Protein AF-A0A520LMM9-F1 (afdb_monomer_lite)

Sequence (86 aa):
MRELSEEEFYWYQLKGLKVKTFYNGCEQILGIVDSIIETGSNDVLVVKGNKESIDTKERVISCANEFLVGVNLKDGFIEVDWDPEF

pLDDT: mean 78.17, std 13.71, range [36.75, 91.0]

Structure (mmCIF, N/CA/C/O backbone):
data_AF-A0A520LMM9-F1
#
_entry.id   AF-A0A520LMM9-F1
#
loop_
_atom_site.group_PDB
_atom_site.id
_atom_site.type_symbol
_atom_site.label_atom_id
_atom_site.label_alt_id
_ato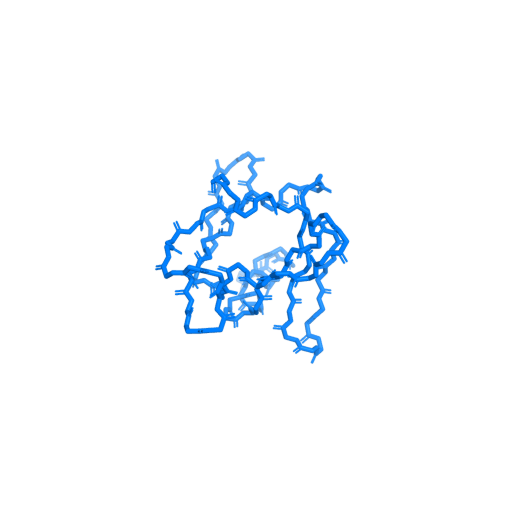m_site.label_comp_id
_atom_site.label_asym_id
_atom_site.label_entity_id
_atom_site.label_seq_id
_atom_site.pdbx_PDB_ins_code
_atom_site.Cartn_x
_atom_site.Cartn_y
_atom_site.Cartn_z
_atom_site.occupancy
_atom_site.B_iso_or_equiv
_atom_site.auth_seq_id
_atom_site.auth_comp_id
_atom_site.auth_asym_id
_atom_site.auth_atom_id
_atom_site.pdbx_PDB_model_num
ATOM 1 N N . MET A 1 1 ? 5.073 -21.222 -25.337 1.00 39.66 1 MET A N 1
ATOM 2 C CA . MET A 1 1 ? 4.352 -20.581 -24.219 1.00 39.66 1 MET A CA 1
ATOM 3 C C . MET A 1 1 ? 5.203 -19.403 -23.802 1.00 39.66 1 MET A C 1
ATOM 5 O O . MET A 1 1 ? 6.395 -19.615 -23.652 1.00 39.66 1 MET A O 1
ATOM 9 N N . ARG A 1 2 ? 4.664 -18.181 -23.732 1.00 38.16 2 ARG A N 1
ATOM 10 C CA . ARG A 1 2 ? 5.408 -17.071 -23.120 1.00 38.16 2 ARG A CA 1
ATOM 11 C C . ARG A 1 2 ? 5.367 -17.324 -21.621 1.00 38.16 2 ARG A C 1
ATOM 13 O O . ARG A 1 2 ? 4.294 -17.277 -21.030 1.00 38.16 2 ARG A O 1
ATOM 20 N N . GLU A 1 3 ? 6.504 -17.733 -21.083 1.00 38.41 3 GLU A N 1
ATOM 21 C CA . GLU A 1 3 ? 6.758 -17.766 -19.652 1.00 38.41 3 GLU A CA 1
ATOM 22 C C . GLU A 1 3 ? 6.692 -16.305 -19.209 1.00 38.41 3 GLU A C 1
ATOM 24 O O . GLU A 1 3 ? 7.536 -15.502 -19.594 1.00 38.41 3 GLU A O 1
ATOM 29 N N . LEU A 1 4 ? 5.590 -15.932 -18.555 1.00 36.75 4 LEU A N 1
ATOM 30 C CA . LEU A 1 4 ? 5.487 -14.655 -17.859 1.00 36.75 4 LEU A CA 1
ATOM 31 C C . LEU A 1 4 ? 6.663 -14.638 -16.885 1.00 36.75 4 LEU A C 1
ATOM 33 O O . LEU A 1 4 ? 6.742 -15.536 -16.041 1.00 36.75 4 LEU A O 1
ATOM 37 N N . SER A 1 5 ? 7.594 -13.696 -17.055 1.00 44.62 5 SER A N 1
ATOM 38 C CA . SER A 1 5 ? 8.678 -13.502 -16.095 1.00 44.62 5 SER A CA 1
ATOM 39 C C . SER A 1 5 ? 8.066 -13.438 -14.698 1.00 44.62 5 SER A C 1
ATOM 41 O O . SER A 1 5 ? 6.976 -12.893 -14.523 1.00 44.62 5 SER A O 1
ATOM 43 N N . GLU A 1 6 ? 8.736 -14.014 -13.704 1.00 45.94 6 GLU A N 1
ATOM 44 C CA . GLU A 1 6 ? 8.268 -14.093 -12.308 1.00 45.94 6 GLU A CA 1
ATOM 45 C C . GLU A 1 6 ? 7.825 -12.718 -11.746 1.00 45.94 6 GLU A C 1
ATOM 47 O O . GLU A 1 6 ? 6.984 -12.632 -10.853 1.00 45.94 6 GLU A O 1
ATOM 52 N N . GLU A 1 7 ? 8.328 -11.654 -12.370 1.00 46.91 7 GLU A N 1
ATOM 53 C CA . GLU A 1 7 ? 8.010 -10.232 -12.249 1.00 46.91 7 GLU A CA 1
ATOM 54 C C . GLU A 1 7 ? 6.540 -9.898 -12.612 1.00 46.91 7 GLU A C 1
ATOM 56 O O . GLU A 1 7 ? 5.810 -9.331 -11.798 1.00 46.91 7 GLU A O 1
ATOM 61 N N . GLU A 1 8 ? 6.056 -10.328 -13.788 1.00 49.09 8 GLU A N 1
ATOM 62 C CA . GLU A 1 8 ? 4.685 -10.065 -14.265 1.00 49.09 8 GLU A CA 1
ATOM 63 C C . GLU A 1 8 ? 3.629 -10.816 -13.437 1.00 49.09 8 GLU A C 1
ATOM 65 O O . GLU A 1 8 ? 2.511 -10.328 -13.228 1.00 49.09 8 GLU A O 1
ATOM 70 N N . PHE A 1 9 ? 3.972 -12.011 -12.941 1.00 50.66 9 PHE A N 1
ATOM 71 C CA . PHE A 1 9 ? 3.076 -12.797 -12.089 1.00 50.66 9 PHE A CA 1
ATOM 72 C C . PHE A 1 9 ? 2.855 -12.131 -10.729 1.00 50.66 9 PHE A C 1
ATOM 74 O O . PHE A 1 9 ? 1.749 -12.191 -10.186 1.00 50.66 9 PHE A O 1
ATOM 81 N N . TYR A 1 10 ? 3.879 -11.456 -10.206 1.00 63.84 10 TYR A N 1
ATOM 82 C CA . TYR A 1 10 ? 3.819 -10.760 -8.928 1.00 63.84 10 TYR A CA 1
ATOM 83 C C . TYR A 1 10 ? 2.812 -9.605 -8.974 1.00 63.84 10 TYR A C 1
ATOM 85 O O . TYR A 1 10 ? 1.937 -9.512 -8.115 1.00 63.84 10 TYR A O 1
ATOM 93 N N . TRP A 1 11 ? 2.840 -8.774 -10.020 1.00 71.88 11 TRP A N 1
ATOM 94 C CA . TRP A 1 11 ? 1.959 -7.605 -10.143 1.00 71.88 11 TRP A CA 1
ATOM 95 C C . TRP A 1 11 ? 0.474 -7.952 -10.183 1.00 71.88 11 TRP A C 1
ATOM 97 O O . TRP A 1 11 ? -0.348 -7.270 -9.567 1.00 71.88 11 TRP A O 1
ATOM 107 N N . TYR A 1 12 ? 0.110 -9.044 -10.855 1.00 71.00 12 TYR A N 1
ATOM 108 C CA . TYR A 1 12 ? -1.286 -9.474 -10.903 1.00 71.00 12 TYR A CA 1
ATOM 109 C C . TYR A 1 12 ? -1.813 -9.901 -9.528 1.00 71.00 12 TYR A C 1
ATOM 111 O O . TYR A 1 12 ? -2.994 -9.712 -9.244 1.00 71.00 12 TYR A O 1
ATOM 119 N N . GLN A 1 13 ? -0.943 -10.439 -8.666 1.00 77.00 13 GLN A N 1
ATOM 120 C CA . GLN A 1 13 ? -1.283 -10.783 -7.283 1.00 77.00 13 GLN A CA 1
ATOM 121 C C . GLN A 1 13 ? -1.347 -9.556 -6.369 1.00 77.00 13 GLN A C 1
ATOM 123 O O . GLN A 1 13 ? -2.048 -9.590 -5.361 1.00 77.00 13 GLN A O 1
ATOM 128 N N . LEU A 1 14 ? -0.642 -8.476 -6.723 1.00 78.88 14 LEU A N 1
ATOM 129 C CA . LEU A 1 14 ? -0.696 -7.201 -6.006 1.00 78.88 14 LEU A CA 1
ATOM 130 C C . LEU A 1 14 ? -1.975 -6.407 -6.295 1.00 78.88 14 LEU A C 1
ATOM 132 O O . LEU A 1 14 ? -2.388 -5.575 -5.486 1.00 78.88 14 LEU A O 1
ATOM 136 N N . LYS A 1 15 ? -2.622 -6.664 -7.433 1.00 84.25 15 LYS A N 1
ATOM 137 C CA . LYS A 1 15 ? -3.860 -5.994 -7.827 1.00 84.25 15 LYS A CA 1
ATOM 138 C C . LYS A 1 15 ? -4.992 -6.312 -6.844 1.00 84.25 15 LYS A C 1
ATOM 140 O O . LYS A 1 15 ? -5.323 -7.470 -6.608 1.00 84.25 15 LYS A O 1
ATOM 145 N N . GLY A 1 16 ? -5.617 -5.274 -6.295 1.00 85.81 16 GLY A N 1
ATOM 146 C CA . GLY A 1 16 ? -6.674 -5.388 -5.289 1.00 85.81 16 GLY A CA 1
ATOM 147 C C . GLY A 1 16 ? -6.180 -5.548 -3.848 1.00 85.81 16 GLY A C 1
ATOM 148 O O . GLY A 1 16 ? -7.015 -5.614 -2.946 1.00 85.81 16 GLY A O 1
ATOM 149 N N . LEU A 1 17 ? -4.863 -5.572 -3.605 1.00 88.94 17 LEU A N 1
ATOM 150 C CA . LEU A 1 17 ? -4.323 -5.559 -2.245 1.00 88.94 17 LEU A CA 1
ATOM 151 C C . LEU A 1 17 ? -4.501 -4.190 -1.592 1.00 88.94 17 LEU A C 1
ATOM 153 O O . LEU A 1 17 ? -4.459 -3.154 -2.259 1.00 88.94 17 LEU A O 1
ATOM 157 N N . LYS A 1 18 ? -4.665 -4.185 -0.269 1.00 90.44 18 LYS A N 1
ATOM 158 C CA . LYS A 1 18 ? -4.718 -2.951 0.521 1.00 90.44 18 LYS A CA 1
ATOM 159 C C . LYS A 1 18 ? -3.314 -2.383 0.678 1.00 90.44 18 LYS A C 1
ATOM 161 O O . LYS A 1 18 ? -2.424 -3.078 1.149 1.00 90.44 18 LYS A O 1
ATOM 166 N N . VAL A 1 19 ? -3.117 -1.122 0.325 1.00 89.88 19 VAL A N 1
ATOM 167 C CA . VAL A 1 19 ? -1.855 -0.419 0.549 1.00 89.88 19 VAL A CA 1
ATOM 168 C C . VAL A 1 19 ? -1.960 0.368 1.841 1.00 89.88 19 VAL A C 1
ATOM 170 O O . VAL A 1 19 ? -2.829 1.231 1.990 1.00 89.88 19 VAL A O 1
ATOM 173 N N . LYS A 1 20 ? -1.068 0.054 2.773 1.00 90.31 20 LYS A N 1
ATOM 174 C CA . LYS A 1 20 ? -0.955 0.698 4.073 1.00 90.31 20 LYS A CA 1
ATOM 175 C C . LYS A 1 20 ? 0.434 1.301 4.222 1.00 90.31 20 LYS A C 1
ATOM 177 O O . LYS A 1 20 ? 1.416 0.730 3.757 1.00 90.31 20 LYS A O 1
ATOM 182 N N . THR A 1 21 ? 0.493 2.454 4.863 1.00 89.62 21 THR A N 1
ATOM 183 C CA . THR A 1 21 ? 1.735 3.145 5.188 1.00 89.62 21 THR A CA 1
ATOM 184 C C . THR A 1 21 ? 1.884 3.294 6.684 1.00 89.62 21 THR A C 1
ATOM 186 O O . THR A 1 21 ? 0.894 3.510 7.385 1.00 89.62 21 THR A O 1
ATOM 189 N N . PHE A 1 22 ? 3.107 3.152 7.184 1.00 86.94 22 PHE A N 1
ATOM 190 C CA . PHE A 1 22 ? 3.410 3.398 8.586 1.00 86.94 22 PHE A CA 1
ATOM 191 C C . PHE A 1 22 ? 4.080 4.759 8.723 1.00 86.94 22 PHE A C 1
ATOM 193 O O . PHE A 1 22 ? 5.299 4.880 8.693 1.00 86.94 22 PHE A O 1
ATOM 200 N N . TYR A 1 23 ? 3.267 5.798 8.887 1.00 83.69 23 TYR A N 1
ATOM 201 C CA . TYR A 1 23 ? 3.759 7.167 8.970 1.00 83.69 23 TYR A CA 1
ATOM 202 C C . TYR A 1 23 ? 3.516 7.749 10.358 1.00 83.69 23 TYR A C 1
ATOM 204 O O . TYR A 1 23 ? 2.429 7.622 10.927 1.00 83.69 23 TYR A O 1
ATOM 212 N N . ASN A 1 24 ? 4.540 8.398 10.913 1.00 80.88 24 ASN A N 1
ATOM 213 C CA . ASN A 1 24 ? 4.489 9.076 12.211 1.00 80.88 24 ASN A CA 1
ATOM 214 C C . ASN A 1 24 ? 4.037 8.177 13.389 1.00 80.88 24 ASN A C 1
ATOM 216 O O . ASN A 1 24 ? 3.402 8.641 14.335 1.00 80.88 24 ASN A O 1
ATOM 220 N N . GLY A 1 25 ? 4.350 6.876 13.328 1.00 82.44 25 GLY A N 1
ATOM 221 C CA . GLY A 1 25 ? 3.974 5.900 14.358 1.00 82.44 25 GLY A CA 1
ATOM 222 C C . GLY A 1 25 ? 2.562 5.318 14.219 1.00 82.44 25 GLY A C 1
ATOM 223 O O . GLY A 1 25 ? 2.148 4.548 15.086 1.00 82.44 25 GLY A O 1
ATOM 224 N N . CYS A 1 26 ? 1.833 5.664 13.155 1.00 84.38 26 CYS A N 1
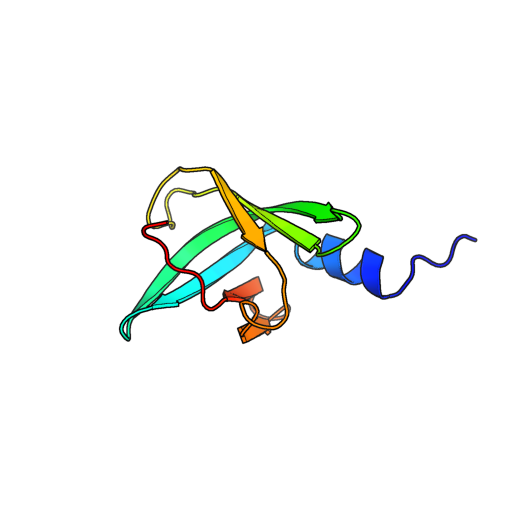ATOM 225 C CA . CYS A 1 26 ? 0.473 5.203 12.900 1.00 84.38 26 CYS A CA 1
ATOM 226 C C . CYS A 1 26 ? 0.381 4.483 11.550 1.00 84.38 26 CYS A C 1
ATOM 228 O O . CYS A 1 26 ? 0.855 4.982 10.529 1.00 84.38 26 CYS A O 1
ATOM 230 N N . GLU A 1 27 ? -0.296 3.335 11.536 1.00 87.62 27 GLU A N 1
ATOM 231 C CA . GLU A 1 27 ? -0.676 2.663 10.294 1.00 87.62 27 GLU A CA 1
ATOM 232 C C . GLU A 1 27 ? -1.854 3.407 9.649 1.00 87.62 27 GLU A C 1
ATOM 234 O O . GLU A 1 27 ? -2.890 3.625 10.279 1.00 87.62 27 GLU A O 1
ATOM 239 N N . GLN A 1 28 ? -1.691 3.807 8.392 1.00 88.00 28 GLN A N 1
ATOM 240 C CA . GLN A 1 28 ? -2.691 4.517 7.607 1.00 88.00 28 GLN A CA 1
ATOM 241 C C . GLN A 1 28 ? -2.947 3.771 6.303 1.00 88.00 28 GLN A C 1
ATOM 243 O O . GLN A 1 28 ? -2.019 3.408 5.586 1.00 88.00 28 GLN A O 1
ATOM 248 N N . ILE A 1 29 ? -4.216 3.558 5.965 1.00 88.81 29 ILE A N 1
ATOM 249 C CA . ILE A 1 29 ? -4.588 2.904 4.709 1.00 88.81 29 ILE A CA 1
ATOM 250 C C . ILE A 1 29 ? -4.658 3.968 3.616 1.00 88.81 29 ILE A C 1
ATOM 252 O O . ILE A 1 29 ? -5.486 4.879 3.665 1.00 88.81 29 ILE A O 1
ATOM 256 N N . LEU A 1 30 ? -3.797 3.838 2.611 1.00 87.69 30 LEU A N 1
ATOM 257 C CA . LEU A 1 30 ? -3.772 4.730 1.454 1.00 87.69 30 LEU A CA 1
ATOM 258 C C . LEU A 1 30 ? -4.881 4.389 0.460 1.00 87.69 30 LEU A C 1
ATOM 260 O O . LEU A 1 30 ? -5.436 5.286 -0.177 1.00 87.69 30 LEU A O 1
ATOM 264 N N . GLY A 1 31 ? -5.189 3.099 0.318 1.00 91.00 31 GLY A N 1
ATOM 265 C CA . GLY A 1 31 ? -6.136 2.618 -0.678 1.00 91.00 31 GLY A CA 1
ATOM 266 C C . GLY A 1 31 ? -5.988 1.150 -1.004 1.00 91.00 31 GLY A C 1
ATOM 267 O O . GLY A 1 31 ? -5.385 0.375 -0.266 1.00 91.00 31 GLY A O 1
ATOM 268 N N . ILE A 1 32 ? -6.555 0.781 -2.143 1.00 90.50 32 ILE A N 1
ATOM 269 C CA . ILE A 1 32 ? -6.353 -0.518 -2.777 1.00 90.50 32 ILE A CA 1
ATOM 270 C C . ILE A 1 32 ? -5.579 -0.333 -4.076 1.00 90.50 32 ILE A C 1
ATOM 272 O O . ILE A 1 32 ? -5.771 0.668 -4.765 1.00 90.50 32 ILE A O 1
ATOM 276 N N . VAL A 1 33 ? -4.722 -1.287 -4.427 1.00 90.00 33 VAL A N 1
ATOM 277 C CA . VAL A 1 33 ? -4.046 -1.281 -5.728 1.00 90.00 33 VAL A CA 1
ATOM 278 C C . VAL A 1 33 ? -5.095 -1.466 -6.820 1.00 90.00 33 VAL A C 1
ATOM 280 O O . VAL A 1 33 ? -5.703 -2.530 -6.936 1.00 90.00 33 VAL A O 1
ATOM 283 N N . ASP A 1 34 ? -5.307 -0.430 -7.619 1.00 89.00 34 ASP A N 1
ATOM 284 C CA . ASP A 1 34 ? -6.169 -0.478 -8.793 1.00 89.00 34 ASP A CA 1
ATOM 285 C C . ASP A 1 34 ? -5.436 -1.141 -9.959 1.00 89.00 34 ASP A C 1
ATOM 287 O O . ASP A 1 34 ? -5.934 -2.109 -10.529 1.00 89.00 34 ASP A O 1
ATOM 291 N N . SER A 1 35 ? -4.238 -0.647 -10.283 1.00 85.06 35 SER A N 1
ATOM 292 C CA . SER A 1 35 ? -3.440 -1.078 -11.433 1.00 85.06 35 SER A CA 1
ATOM 293 C C . SER A 1 35 ? -1.952 -0.805 -11.190 1.00 85.06 35 SER A C 1
ATOM 295 O O . SER A 1 35 ? -1.604 0.033 -10.367 1.00 85.06 35 SER A O 1
ATOM 297 N N . ILE A 1 36 ? -1.064 -1.497 -11.903 1.00 84.19 36 ILE A N 1
ATOM 298 C CA . ILE A 1 36 ? 0.387 -1.257 -11.864 1.00 84.19 36 ILE A CA 1
ATOM 299 C C . ILE A 1 36 ? 0.822 -0.809 -13.252 1.00 84.19 36 ILE A C 1
ATOM 301 O O . ILE A 1 36 ? 0.355 -1.357 -14.252 1.00 84.19 36 ILE A O 1
ATOM 305 N N . ILE A 1 37 ? 1.666 0.214 -13.307 1.00 82.62 37 ILE A N 1
ATOM 306 C CA . ILE A 1 37 ? 2.206 0.769 -14.542 1.00 82.62 37 ILE A CA 1
ATOM 307 C C . ILE A 1 37 ? 3.725 0.646 -14.472 1.00 82.62 37 ILE A C 1
ATOM 309 O O . ILE A 1 37 ? 4.369 1.263 -13.629 1.00 82.62 37 ILE A O 1
ATOM 313 N N . GLU A 1 38 ? 4.304 -0.119 -15.385 1.00 79.44 38 GLU A N 1
ATOM 314 C CA . GLU A 1 38 ? 5.751 -0.178 -15.557 1.00 79.44 38 GLU A CA 1
ATOM 315 C C . GLU A 1 38 ? 6.192 1.055 -16.362 1.00 79.44 38 GLU A C 1
ATOM 317 O O . GLU A 1 38 ? 5.807 1.229 -17.521 1.00 79.44 38 GLU A O 1
ATOM 322 N N . THR A 1 39 ? 6.970 1.958 -15.755 1.00 73.75 39 THR A N 1
ATOM 323 C CA . THR A 1 39 ? 7.433 3.180 -16.447 1.00 73.75 39 THR A CA 1
ATOM 324 C C . THR A 1 39 ? 8.784 3.003 -17.150 1.00 73.75 39 T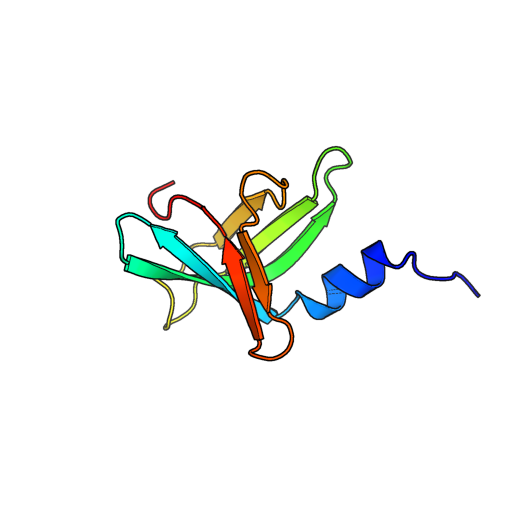HR A C 1
ATOM 326 O O . THR A 1 39 ? 9.398 3.979 -17.576 1.00 73.75 39 THR A O 1
ATOM 329 N N . GLY A 1 40 ? 9.281 1.767 -17.277 1.00 59.53 40 GLY A N 1
ATOM 330 C CA . GLY A 1 40 ? 10.583 1.443 -17.876 1.00 59.53 40 GLY A CA 1
ATOM 331 C C . GLY A 1 40 ? 11.802 1.876 -17.046 1.00 59.53 40 GLY A C 1
ATOM 332 O O . GLY A 1 40 ? 12.934 1.601 -17.431 1.00 59.53 40 GLY A O 1
ATOM 333 N N . SER A 1 41 ? 11.596 2.565 -15.918 1.00 70.62 41 SER A N 1
ATOM 334 C CA . SER A 1 41 ? 12.640 2.916 -14.941 1.00 70.62 41 SER A CA 1
ATOM 335 C C . SER A 1 41 ? 12.290 2.462 -13.527 1.00 70.62 41 SER A C 1
ATOM 337 O O . SER A 1 41 ? 13.170 1.985 -12.825 1.00 70.62 41 SER A O 1
ATOM 339 N N . ASN A 1 42 ? 11.024 2.582 -13.120 1.00 68.31 42 ASN A N 1
ATOM 340 C CA . ASN A 1 42 ? 10.489 1.973 -11.903 1.00 68.31 42 ASN A CA 1
ATOM 341 C C . ASN A 1 42 ? 9.010 1.628 -12.117 1.00 68.31 42 ASN A C 1
ATOM 343 O O . ASN A 1 42 ? 8.299 2.323 -12.852 1.00 68.31 42 ASN A O 1
ATOM 347 N N . ASP A 1 43 ? 8.532 0.590 -11.452 1.00 82.25 43 ASP A N 1
ATOM 348 C CA . ASP A 1 43 ? 7.109 0.278 -11.404 1.00 82.25 43 ASP A CA 1
ATOM 349 C C . ASP A 1 43 ? 6.373 1.289 -10.533 1.00 82.25 43 ASP A C 1
ATOM 351 O O . ASP A 1 43 ? 6.856 1.686 -9.470 1.00 82.25 43 ASP A O 1
ATOM 355 N N . VAL A 1 44 ? 5.185 1.703 -10.965 1.00 86.31 44 VAL A N 1
ATOM 356 C CA . VAL A 1 44 ? 4.303 2.551 -10.168 1.00 86.31 44 VAL A CA 1
ATOM 357 C C . VAL A 1 44 ? 2.977 1.848 -9.902 1.00 86.31 44 VAL A C 1
ATOM 359 O O . VAL A 1 44 ? 2.308 1.342 -10.800 1.00 86.31 44 VAL A O 1
ATOM 362 N N . LEU A 1 45 ? 2.592 1.815 -8.633 1.00 86.75 45 LEU A N 1
ATOM 363 C CA . LEU A 1 45 ? 1.333 1.293 -8.132 1.00 86.75 45 LEU A CA 1
ATOM 364 C C . LEU A 1 45 ? 0.299 2.415 -8.171 1.00 86.75 45 LEU A C 1
ATOM 366 O O . LEU A 1 45 ? 0.419 3.415 -7.466 1.00 86.75 45 LEU A O 1
ATOM 370 N N . VAL A 1 46 ? -0.744 2.245 -8.971 1.00 88.81 46 VAL A N 1
ATOM 371 C CA . VAL A 1 46 ? -1.930 3.097 -8.921 1.00 88.81 46 VAL A CA 1
ATOM 372 C C . VAL A 1 46 ? -2.797 2.599 -7.779 1.00 88.81 46 VAL A C 1
ATOM 374 O O . VAL A 1 46 ? -3.353 1.504 -7.832 1.00 88.81 46 VAL A O 1
ATOM 377 N N . VAL A 1 47 ? -2.900 3.402 -6.730 1.00 89.81 47 VAL A N 1
ATOM 378 C CA . VAL A 1 47 ? -3.671 3.116 -5.527 1.00 89.81 47 VAL A CA 1
ATOM 379 C C . VAL A 1 47 ? -4.898 4.005 -5.505 1.00 89.81 47 VAL A C 1
ATOM 381 O O . VAL A 1 47 ? -4.804 5.229 -5.562 1.00 89.81 47 VAL A O 1
ATOM 384 N N . LYS A 1 48 ? -6.071 3.391 -5.394 1.00 88.81 48 LYS A N 1
ATOM 385 C CA . LYS A 1 48 ? -7.339 4.100 -5.312 1.00 88.81 48 LYS A CA 1
ATOM 386 C C . LYS A 1 48 ? -7.844 4.099 -3.883 1.00 88.81 48 LYS A C 1
ATOM 388 O O . LYS A 1 48 ? -8.100 3.043 -3.299 1.00 88.81 48 LYS A O 1
ATOM 393 N N . GLY A 1 49 ? -7.999 5.295 -3.333 1.00 87.31 49 GLY A N 1
ATOM 394 C CA . GLY A 1 49 ? -8.620 5.490 -2.038 1.00 87.31 49 GLY A CA 1
ATOM 395 C C . GLY A 1 49 ? -10.070 4.994 -2.024 1.00 87.31 49 GLY A C 1
ATOM 396 O O . GLY A 1 49 ? -10.858 5.304 -2.920 1.00 87.31 49 GLY A O 1
ATOM 397 N N . ASN A 1 50 ? -10.433 4.211 -1.010 1.00 81.62 50 ASN A N 1
ATOM 398 C CA . ASN A 1 50 ? -11.788 3.712 -0.777 1.00 81.62 50 ASN A CA 1
ATOM 399 C C . ASN A 1 50 ? -12.350 4.236 0.564 1.00 81.62 50 ASN A C 1
ATOM 401 O O . ASN A 1 50 ? -11.735 5.062 1.228 1.00 81.62 50 ASN A O 1
ATOM 405 N N . LYS A 1 51 ? -13.523 3.750 0.993 1.00 77.88 51 LYS A N 1
ATOM 406 C CA . LYS A 1 51 ? -14.135 4.136 2.284 1.00 77.88 51 LYS A CA 1
ATOM 407 C C . LYS A 1 51 ? -13.288 3.815 3.525 1.00 77.88 51 LYS A C 1
ATOM 409 O O . LYS A 1 51 ? -13.531 4.413 4.564 1.00 77.88 51 LYS A O 1
ATOM 414 N N . GLU A 1 52 ? -12.376 2.851 3.436 1.00 76.62 52 GLU A N 1
ATOM 415 C CA . GLU A 1 52 ? -11.454 2.473 4.517 1.00 76.62 52 GLU A CA 1
ATOM 416 C C . GLU A 1 52 ? -10.134 3.257 4.456 1.00 76.62 52 GLU A C 1
ATOM 418 O O . GLU A 1 52 ? -9.284 3.093 5.324 1.00 76.62 52 GLU A O 1
ATOM 423 N N . SER A 1 53 ? -9.941 4.074 3.421 1.00 81.75 53 SER A N 1
ATOM 424 C CA . SER A 1 53 ? -8.713 4.835 3.204 1.00 81.75 53 SER A CA 1
ATOM 425 C C . SER A 1 53 ? -8.805 6.219 3.824 1.00 81.75 53 SER A C 1
ATOM 427 O O . SER A 1 53 ? -9.898 6.731 4.062 1.00 81.75 53 SER A O 1
ATOM 429 N N . ILE A 1 54 ? -7.650 6.851 4.019 1.00 79.00 54 ILE A N 1
ATOM 430 C CA . ILE A 1 54 ? -7.562 8.236 4.502 1.00 79.00 54 ILE A CA 1
ATOM 431 C C . ILE A 1 54 ? -8.309 9.234 3.601 1.00 79.00 54 ILE A C 1
ATOM 433 O O . ILE A 1 54 ? -8.884 10.202 4.086 1.00 79.00 54 ILE A O 1
ATOM 437 N N . ASP A 1 55 ? -8.359 8.962 2.294 1.00 78.62 55 ASP A N 1
ATOM 438 C CA . ASP A 1 55 ? -9.013 9.787 1.283 1.00 78.62 55 ASP A CA 1
ATOM 439 C C . ASP A 1 55 ? -9.572 8.907 0.165 1.00 78.62 55 ASP A C 1
ATOM 441 O O . ASP A 1 55 ? -9.198 7.749 0.018 1.00 78.62 55 ASP A O 1
ATOM 445 N N . THR A 1 56 ? -10.406 9.490 -0.697 1.00 81.25 56 THR A N 1
ATOM 446 C CA . THR A 1 56 ? -10.916 8.860 -1.933 1.00 81.25 56 THR A CA 1
ATOM 447 C C . THR A 1 56 ? -10.109 9.236 -3.181 1.00 81.25 56 THR A C 1
ATOM 449 O O . THR A 1 56 ? -10.562 9.032 -4.307 1.00 81.25 56 THR A O 1
ATOM 452 N N . LYS A 1 57 ? -8.916 9.812 -2.995 1.00 81.88 57 LYS A N 1
ATOM 453 C CA . LYS A 1 57 ? -8.033 10.227 -4.089 1.00 81.88 57 LYS A CA 1
ATOM 454 C C . LYS A 1 57 ? -7.312 9.027 -4.699 1.00 81.88 57 LYS A C 1
ATOM 456 O O . LYS A 1 57 ? -7.015 8.045 -4.019 1.00 81.88 57 LYS A O 1
ATOM 461 N N . GLU A 1 58 ? -7.018 9.136 -5.987 1.00 85.00 58 GLU A N 1
ATOM 462 C CA . GLU A 1 58 ? -6.127 8.219 -6.694 1.00 85.00 58 GLU A CA 1
ATOM 463 C C . GLU A 1 58 ? -4.685 8.698 -6.507 1.00 85.00 58 GLU A C 1
ATOM 465 O O . GLU A 1 58 ? -4.381 9.869 -6.734 1.00 85.00 58 GLU A O 1
ATOM 470 N N . ARG A 1 59 ? -3.816 7.798 -6.050 1.00 85.69 59 ARG A N 1
ATOM 471 C CA . ARG A 1 59 ? -2.402 8.043 -5.764 1.00 85.69 59 ARG A CA 1
ATOM 472 C C . ARG A 1 59 ? -1.554 7.124 -6.623 1.00 85.69 59 ARG A C 1
ATOM 474 O O . ARG A 1 59 ? -1.944 5.996 -6.909 1.00 85.69 59 ARG A O 1
ATOM 481 N N . VAL A 1 60 ? -0.391 7.609 -7.024 1.00 85.19 60 VAL A N 1
ATOM 482 C CA . VAL A 1 60 ? 0.574 6.828 -7.791 1.00 85.19 60 VAL A CA 1
ATOM 483 C C . VAL A 1 60 ? 1.809 6.691 -6.920 1.00 85.19 60 VAL A C 1
ATOM 485 O O . VAL A 1 60 ? 2.480 7.680 -6.646 1.00 85.19 60 VAL A O 1
ATOM 488 N N . ILE A 1 61 ? 2.057 5.478 -6.439 1.00 85.25 61 ILE A N 1
ATOM 489 C CA . ILE A 1 61 ? 3.135 5.172 -5.503 1.00 85.25 61 ILE A CA 1
ATOM 490 C C . ILE A 1 61 ? 4.219 4.436 -6.269 1.00 85.25 61 ILE A C 1
ATOM 492 O O . ILE A 1 61 ? 3.971 3.378 -6.844 1.00 85.25 61 ILE 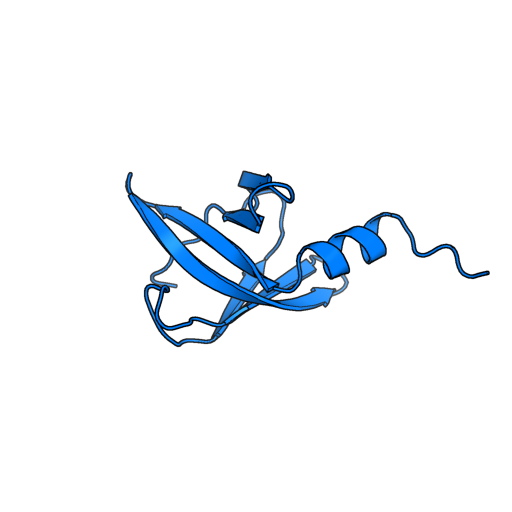A O 1
ATOM 496 N N . SER A 1 62 ? 5.429 4.976 -6.271 1.00 82.62 62 SER A N 1
ATOM 497 C CA . SER A 1 62 ? 6.573 4.282 -6.851 1.00 82.62 62 SER A CA 1
ATOM 498 C C . SER A 1 62 ? 6.880 3.031 -6.034 1.00 82.62 62 SER A C 1
ATOM 500 O O . SER A 1 62 ? 7.144 3.118 -4.840 1.00 82.62 62 SER A O 1
ATOM 502 N N . CYS A 1 63 ? 6.913 1.867 -6.678 1.00 74.25 63 CYS A N 1
ATOM 503 C CA . CYS A 1 63 ? 7.324 0.597 -6.079 1.00 74.25 63 CYS A CA 1
ATOM 504 C C . CYS A 1 63 ? 8.858 0.496 -5.950 1.00 74.25 63 CYS A C 1
ATOM 506 O O . CYS A 1 63 ? 9.428 -0.595 -5.943 1.00 74.25 63 CYS A O 1
ATOM 508 N N . ALA A 1 64 ? 9.548 1.637 -5.885 1.00 79.00 64 ALA A N 1
ATOM 509 C CA . ALA A 1 64 ? 10.983 1.651 -5.685 1.00 79.00 64 ALA A CA 1
ATOM 510 C C . ALA A 1 64 ? 11.300 1.026 -4.323 1.00 79.00 64 ALA A C 1
ATOM 512 O O . ALA A 1 64 ? 10.553 1.181 -3.355 1.00 79.00 64 ALA A O 1
ATOM 513 N N . ASN A 1 65 ? 12.431 0.330 -4.250 1.00 68.88 65 ASN A N 1
ATOM 514 C CA . ASN A 1 65 ? 12.831 -0.427 -3.065 1.00 68.88 65 ASN A CA 1
ATOM 515 C C . ASN A 1 65 ? 13.025 0.456 -1.812 1.00 68.88 65 ASN A C 1
ATOM 517 O O . ASN A 1 65 ? 13.148 -0.061 -0.710 1.00 68.88 65 ASN A O 1
ATOM 521 N N . GLU A 1 66 ? 13.076 1.781 -1.986 1.00 78.00 66 GLU A N 1
ATOM 522 C CA . GLU A 1 66 ? 13.093 2.768 -0.902 1.00 78.00 66 GLU A CA 1
ATOM 523 C C . GLU A 1 66 ? 11.712 2.991 -0.259 1.00 78.00 66 GLU A C 1
ATOM 525 O O . GLU A 1 66 ? 11.647 3.260 0.934 1.00 78.00 66 GLU A O 1
ATOM 530 N N . PHE A 1 67 ? 10.622 2.839 -1.021 1.00 80.38 67 PHE A N 1
ATOM 531 C CA . PHE A 1 67 ? 9.249 3.044 -0.549 1.00 80.38 67 PHE A CA 1
ATOM 532 C C . PHE A 1 67 ? 8.540 1.728 -0.221 1.00 80.38 67 PHE A C 1
ATOM 534 O O . PHE A 1 67 ? 7.559 1.731 0.514 1.00 80.38 67 PHE A O 1
ATOM 541 N N . LEU A 1 68 ? 8.980 0.589 -0.760 1.00 82.88 68 LEU A N 1
ATOM 542 C CA . LEU A 1 68 ? 8.365 -0.704 -0.463 1.00 82.88 68 LEU A CA 1
ATOM 543 C C . LEU A 1 68 ? 8.976 -1.313 0.809 1.00 82.88 68 LEU A C 1
ATOM 545 O O . LEU A 1 68 ? 10.076 -1.857 0.776 1.00 82.88 68 LEU A O 1
ATOM 549 N N . VAL A 1 69 ? 8.240 -1.266 1.922 1.00 85.19 69 VAL A N 1
ATOM 550 C CA . VAL A 1 69 ? 8.680 -1.845 3.206 1.00 85.19 69 VAL A CA 1
ATOM 551 C C . VAL A 1 69 ? 8.501 -3.359 3.196 1.00 85.19 69 VAL A C 1
ATOM 553 O O . VAL A 1 69 ? 9.386 -4.110 3.606 1.00 85.19 69 VAL A O 1
ATOM 556 N N . GLY A 1 70 ? 7.353 -3.829 2.708 1.00 82.81 70 GLY A N 1
ATOM 557 C CA . GLY A 1 70 ? 7.067 -5.252 2.636 1.00 82.81 70 GLY A CA 1
ATOM 558 C C . GLY A 1 70 ? 5.728 -5.562 1.989 1.00 82.81 70 GLY A C 1
ATOM 559 O O . GLY A 1 70 ? 4.794 -4.770 2.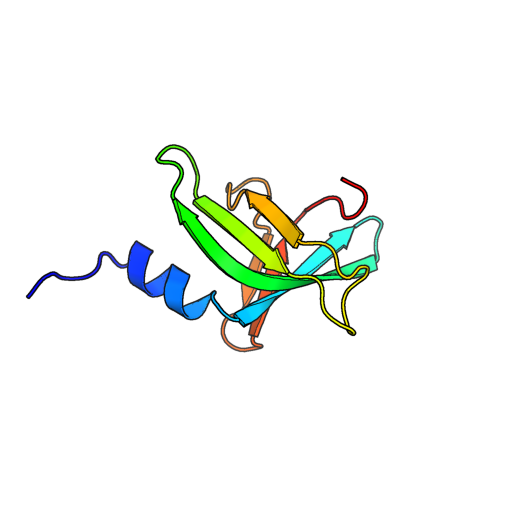006 1.00 82.81 70 GLY A O 1
ATOM 560 N N . VAL A 1 71 ? 5.611 -6.760 1.427 1.00 83.38 71 VAL A N 1
ATOM 561 C CA . VAL A 1 71 ? 4.376 -7.243 0.805 1.00 83.38 71 VAL A CA 1
ATOM 562 C C . VAL A 1 71 ? 3.891 -8.490 1.529 1.00 83.38 71 VAL A C 1
ATOM 564 O O . VAL A 1 71 ? 4.637 -9.453 1.701 1.00 83.38 71 VAL A O 1
ATOM 567 N N . ASN A 1 72 ? 2.627 -8.490 1.949 1.00 83.62 72 ASN A N 1
ATOM 568 C CA . ASN A 1 72 ? 2.010 -9.625 2.613 1.00 83.62 72 ASN A CA 1
ATOM 569 C C . ASN A 1 72 ? 0.823 -10.155 1.801 1.00 83.62 72 ASN A C 1
ATOM 571 O O . ASN A 1 72 ? -0.338 -9.809 2.024 1.00 83.62 72 ASN A O 1
ATOM 575 N N . LEU A 1 73 ? 1.134 -11.053 0.865 1.00 80.50 73 LEU A N 1
ATOM 576 C CA . LEU A 1 73 ? 0.146 -11.711 0.004 1.00 80.50 73 LEU A CA 1
ATOM 577 C C . LEU A 1 73 ? -0.825 -12.615 0.783 1.00 80.50 73 LEU A C 1
ATOM 579 O O . LEU A 1 73 ? -1.930 -12.863 0.312 1.00 80.50 73 LEU A O 1
ATOM 583 N N . LYS A 1 74 ? -0.429 -13.123 1.961 1.00 81.56 74 LYS A N 1
ATOM 584 C CA . LYS A 1 74 ? -1.293 -13.981 2.793 1.00 81.56 74 LYS A CA 1
ATOM 585 C C . LYS A 1 74 ? -2.459 -13.210 3.392 1.00 81.56 74 LYS A C 1
ATOM 587 O O . LYS A 1 74 ? -3.578 -13.709 3.401 1.00 81.56 74 LYS A O 1
ATOM 592 N N . ASP A 1 75 ? -2.159 -12.034 3.922 1.00 83.44 75 ASP A N 1
ATOM 593 C CA . ASP A 1 75 ? -3.133 -11.184 4.603 1.00 83.44 75 ASP A CA 1
ATOM 594 C C . ASP A 1 75 ? -3.840 -10.224 3.633 1.00 83.44 75 ASP A C 1
ATOM 596 O O . ASP A 1 75 ? -4.917 -9.707 3.917 1.00 83.44 75 ASP A O 1
ATOM 600 N N . GLY A 1 76 ? -3.255 -10.010 2.455 1.00 86.44 76 GLY A N 1
ATOM 601 C CA . GLY A 1 76 ? -3.858 -9.200 1.411 1.00 86.44 76 GLY A CA 1
ATOM 602 C C . GLY A 1 76 ? -3.477 -7.716 1.477 1.00 86.44 76 GLY A C 1
ATOM 603 O O . GLY A 1 76 ? -4.263 -6.868 1.042 1.00 86.44 76 GLY A O 1
ATOM 604 N N . PHE A 1 77 ? -2.300 -7.380 2.019 1.00 87.31 77 PHE A N 1
ATOM 605 C CA . PHE A 1 77 ? -1.842 -5.994 2.134 1.00 87.31 77 PHE A CA 1
ATOM 606 C C . PHE A 1 77 ? -0.389 -5.777 1.696 1.00 87.31 77 PHE A C 1
ATOM 608 O O . PHE A 1 77 ? 0.441 -6.686 1.714 1.00 87.31 77 PHE A O 1
ATOM 615 N N . ILE A 1 78 ? -0.087 -4.535 1.329 1.00 88.25 78 ILE A N 1
ATOM 616 C CA . ILE A 1 78 ? 1.238 -4.031 0.977 1.00 88.25 78 ILE A CA 1
ATOM 617 C C . ILE A 1 78 ? 1.576 -2.917 1.955 1.00 88.25 78 ILE A C 1
ATOM 619 O O . ILE A 1 78 ? 0.801 -1.978 2.117 1.00 88.25 78 ILE A O 1
ATOM 623 N N . GLU A 1 79 ? 2.723 -3.041 2.598 1.00 88.88 79 GLU A N 1
ATOM 624 C CA . GLU A 1 79 ? 3.279 -2.063 3.514 1.00 88.88 79 GLU A CA 1
ATOM 625 C C . GLU A 1 79 ? 4.299 -1.210 2.753 1.00 88.88 79 GLU A C 1
ATOM 627 O O . GLU A 1 79 ? 5.274 -1.720 2.193 1.00 88.88 79 GLU A O 1
ATOM 632 N N .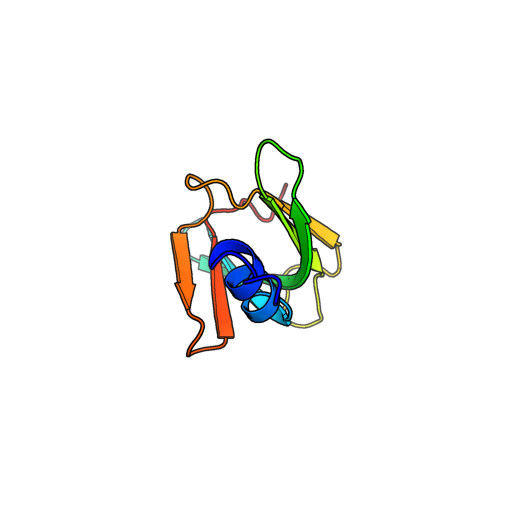 VAL A 1 80 ? 4.034 0.089 2.687 1.00 88.12 80 VAL A N 1
ATOM 633 C CA . VAL A 1 80 ? 4.878 1.069 1.999 1.00 88.12 80 VAL A CA 1
ATOM 634 C C . VAL A 1 80 ? 5.253 2.193 2.956 1.00 88.12 80 VAL A C 1
ATOM 636 O O . VAL A 1 80 ? 4.477 2.531 3.837 1.00 88.12 80 VAL A O 1
ATOM 639 N N . ASP A 1 81 ? 6.419 2.793 2.788 1.00 86.75 81 ASP A N 1
ATOM 640 C CA . ASP A 1 81 ? 6.834 3.999 3.501 1.00 86.75 81 ASP A CA 1
ATOM 641 C C . ASP A 1 81 ? 6.513 5.198 2.609 1.00 86.75 81 ASP A C 1
ATOM 643 O O . ASP A 1 81 ? 7.382 5.786 1.981 1.00 86.75 81 ASP A O 1
ATOM 647 N N . TRP A 1 82 ? 5.224 5.488 2.437 1.00 85.88 82 TRP A N 1
ATOM 648 C CA . TRP A 1 82 ? 4.773 6.593 1.588 1.00 85.88 82 TRP A CA 1
ATOM 649 C C . TRP A 1 82 ? 4.078 7.661 2.418 1.00 85.88 82 TRP A C 1
ATOM 651 O O . TRP A 1 82 ? 3.261 7.338 3.285 1.00 85.88 82 TRP A O 1
ATOM 661 N N . ASP A 1 83 ? 4.367 8.926 2.124 1.00 82.56 83 ASP A N 1
ATOM 662 C CA . ASP A 1 83 ? 3.759 10.062 2.804 1.00 82.56 83 ASP A CA 1
ATOM 663 C C . ASP A 1 83 ? 2.304 10.260 2.316 1.00 82.56 83 ASP A C 1
ATOM 665 O O . ASP A 1 83 ? 2.072 10.527 1.133 1.00 82.56 83 ASP A O 1
ATOM 669 N N . PRO A 1 84 ? 1.293 10.081 3.185 1.00 73.75 84 PRO A N 1
ATOM 670 C CA . PRO A 1 84 ? -0.113 10.200 2.802 1.00 73.75 84 PRO A CA 1
ATOM 671 C C . PRO A 1 84 ? -0.552 11.624 2.428 1.00 73.75 84 PRO A C 1
ATOM 673 O O . PRO A 1 84 ? -1.609 11.780 1.797 1.00 73.75 84 PRO A O 1
ATOM 676 N N . GLU A 1 85 ? 0.212 12.640 2.840 1.00 71.62 85 GLU A N 1
ATOM 677 C CA . GLU A 1 85 ? -0.088 14.057 2.625 1.00 71.62 85 GLU A CA 1
ATOM 678 C C . GLU A 1 85 ? 0.402 14.564 1.254 1.00 71.62 85 GLU A C 1
ATOM 680 O O . GLU A 1 85 ? -0.014 15.648 0.830 1.00 71.62 85 GLU A O 1
ATOM 685 N N . PHE A 1 86 ? 1.223 13.772 0.550 1.00 59.84 86 PHE A N 1
ATOM 686 C CA . PHE A 1 86 ? 1.726 14.040 -0.805 1.00 59.84 86 PHE A CA 1
ATOM 687 C C . PHE A 1 86 ? 0.791 13.571 -1.935 1.00 59.84 86 PHE A C 1
ATOM 689 O O . PHE A 1 86 ? 0.085 12.539 -1.793 1.00 59.84 86 PHE A O 1
#

Radius of gyration: 12.79 Å; chains: 1; bounding box: 27×35×39 Å

Organism: NCBI:txid2315479

Secondary structure (DSSP, 8-state):
-----HHHHHHHHHTTPEEEEEETTEEEEEEEEEEEEE-SSSEEEEEE--TTSS-S-EEEEE--TTTEEEEETTTTEEEE---TT-

InterPro domains:
  IPR011033 PRC-barrel-like superfamily [SSF50346] (9-86)
  IPR056792 Ribosome maturation factor RimM, PRC barrel domain [PF24986] (11-83)

Foldseek 3Di:
DPPPPPVNVVQVLQAQFWEWECPPNDIFTAAGFHHWDDPVVFIWTFGAHDPRHPDRDTDIHTPPPQFFPDDDSPVRHTYTNDDSVD